Protein AF-A0A1F8QZR0-F1 (afdb_monomer_lite)

Secondary structure (DSSP, 8-state):
-BSS--TT----STTGGG--BGGG----SS-GGGPEEEE-HHHHHHHHHHHSS--SEEEE--HHHHHTT--S-EEEE-TT--SSEEEETTEEEE-TT--HHHHHHHHHHHHT---PPPPPHHHHHHHHHHHHTT--

Radius of gyration: 22.94 Å; chains: 1; bounding box: 65×35×56 Å

pLDDT: mean 84.37, std 14.23, range [40.78, 97.56]

Foldseek 3Di:
DEAADDPPPPVDDPPSPQDDYLVVLDDNVDDQLADEYEEAPVSQVSVCVSRVDGHNHYHHPAVCVVCPPDQAQEEDEGCPADDAWDDDHNYIYHHPPDDPVSVVVSVCVSVVPDDDPDDDPVVVVVVVVVVVVVVD

Sequence (136 aa):
MFPCYATSLVSGGEGNEGALYLDQAPDLGVAASEITLIGCEVSNRIFTSVYGVKPAEFIDMCPKNMIRGTSQPCLSRCCMIDEGHRIEGSAAYVSWGASVGEVEEAIIDLFRLDVEEAPSLDEFDALGNRVANLTS

Structure (mmCIF, N/CA/C/O backbone):
data_AF-A0A1F8QZR0-F1
#
_entry.id   AF-A0A1F8QZR0-F1
#
loop_
_atom_site.group_PDB
_atom_site.id
_atom_site.type_symbol
_atom_site.label_atom_id
_atom_site.label_alt_id
_atom_site.label_comp_id
_atom_site.label_asym_id
_atom_site.label_entity_id
_atom_site.label_seq_id
_atom_site.pdbx_PDB_ins_code
_atom_site.Cartn_x
_atom_site.Cartn_y
_atom_site.Cartn_z
_atom_site.occupancy
_atom_site.B_iso_or_equiv
_atom_site.auth_seq_id
_atom_site.auth_comp_id
_atom_site.auth_asym_id
_atom_site.auth_atom_id
_atom_site.pdbx_PDB_model_num
ATOM 1 N N . MET A 1 1 ? 5.149 7.523 -14.934 1.00 90.25 1 MET A N 1
ATOM 2 C CA . MET A 1 1 ? 4.264 6.345 -14.946 1.00 90.25 1 MET A CA 1
ATOM 3 C C . MET A 1 1 ? 3.604 6.194 -13.585 1.00 90.25 1 MET A C 1
ATOM 5 O O . MET A 1 1 ? 4.302 6.276 -12.582 1.00 90.25 1 MET A O 1
ATOM 9 N N . PHE A 1 2 ? 2.287 6.004 -13.554 1.00 90.94 2 PHE A N 1
ATOM 10 C CA . PHE A 1 2 ? 1.482 5.802 -12.341 1.00 90.94 2 PHE A CA 1
ATOM 11 C C . PHE A 1 2 ? 1.074 4.326 -12.173 1.00 90.94 2 PHE A C 1
ATOM 13 O O . PHE A 1 2 ? 1.164 3.572 -13.144 1.00 90.94 2 PHE A O 1
ATOM 20 N N . PRO A 1 3 ? 0.608 3.885 -10.985 1.00 88.19 3 PRO A N 1
ATOM 21 C CA . PRO A 1 3 ? 0.263 2.483 -10.739 1.00 88.19 3 PRO A CA 1
ATOM 22 C C . PRO A 1 3 ? -0.964 2.015 -11.522 1.00 88.19 3 PRO A C 1
ATOM 24 O O . PRO A 1 3 ? -0.991 0.880 -11.984 1.00 88.19 3 PRO A O 1
ATOM 27 N N . CYS A 1 4 ? -1.968 2.878 -11.658 1.00 85.56 4 CYS A N 1
ATOM 28 C CA . CYS A 1 4 ? -3.181 2.588 -12.405 1.00 85.56 4 CYS A CA 1
ATOM 29 C C . CYS A 1 4 ? -3.779 3.848 -13.029 1.00 85.56 4 CYS A C 1
ATOM 31 O O . CYS A 1 4 ? -3.523 4.964 -12.559 1.00 85.56 4 CYS A O 1
ATOM 33 N N . TYR A 1 5 ? -4.588 3.665 -14.070 1.00 81.75 5 TYR A N 1
ATOM 34 C CA . TYR A 1 5 ? -5.412 4.727 -14.622 1.00 81.75 5 TYR A CA 1
ATOM 35 C C . TYR A 1 5 ? -6.557 5.044 -13.657 1.00 81.75 5 TYR A C 1
ATOM 37 O O . TYR A 1 5 ? -7.406 4.202 -13.369 1.00 81.75 5 TYR A O 1
ATOM 45 N N . ALA A 1 6 ? -6.610 6.280 -13.167 1.00 68.69 6 ALA A N 1
ATOM 46 C CA . ALA A 1 6 ? -7.730 6.767 -12.376 1.00 68.69 6 ALA A CA 1
ATOM 47 C C . ALA A 1 6 ? -8.406 7.910 -13.130 1.00 68.69 6 ALA A C 1
ATOM 49 O O . ALA A 1 6 ? -7.819 8.975 -13.300 1.00 68.69 6 ALA A O 1
ATOM 50 N N . THR A 1 7 ? -9.659 7.703 -13.534 1.00 54.78 7 THR A N 1
ATOM 51 C CA . THR A 1 7 ? -10.449 8.629 -14.366 1.00 54.78 7 THR A CA 1
ATOM 52 C C . THR A 1 7 ? -10.573 10.044 -13.783 1.00 54.78 7 THR A C 1
ATOM 54 O O . THR A 1 7 ? -10.808 10.997 -14.518 1.00 54.78 7 THR A O 1
ATOM 57 N N . SER A 1 8 ? -10.388 10.195 -12.467 1.00 53.50 8 SER A N 1
ATOM 58 C CA . SER A 1 8 ? -10.450 11.481 -11.756 1.00 53.50 8 SER A CA 1
ATOM 59 C C . SER A 1 8 ? -9.086 12.151 -11.556 1.00 53.50 8 SER A C 1
ATOM 61 O O . SER A 1 8 ? -9.031 13.312 -11.159 1.00 53.50 8 SER A O 1
ATOM 63 N N . LEU A 1 9 ? -7.983 11.443 -11.814 1.00 53.59 9 LEU A N 1
ATOM 64 C CA . LEU A 1 9 ? -6.644 12.018 -11.838 1.00 53.59 9 LEU A CA 1
ATOM 65 C C . LEU A 1 9 ? -6.345 12.446 -13.270 1.00 53.59 9 LEU A C 1
ATOM 67 O O . LEU A 1 9 ? -5.616 11.785 -14.007 1.00 53.59 9 LEU A O 1
ATOM 71 N N . VAL A 1 10 ? -6.886 13.599 -13.659 1.00 52.91 10 VAL A N 1
ATOM 72 C CA . VAL A 1 10 ? -6.214 14.370 -14.700 1.00 52.91 10 VAL A CA 1
ATOM 73 C C . VAL A 1 10 ? -4.876 14.749 -14.077 1.00 52.91 10 VAL A C 1
ATOM 75 O O . VAL A 1 10 ? -4.853 15.459 -13.072 1.00 52.91 10 VAL A O 1
ATOM 78 N N . SER A 1 11 ? -3.760 14.247 -14.603 1.00 51.66 11 SER A N 1
ATOM 79 C CA . SER A 1 11 ? -2.434 14.801 -14.311 1.00 51.66 11 SER A CA 1
ATOM 80 C C . SER A 1 11 ? -2.412 16.220 -14.903 1.00 51.66 11 SER A C 1
ATOM 82 O O . SER A 1 11 ? -1.958 16.456 -16.015 1.00 51.66 11 SER A O 1
ATOM 84 N N . GLY A 1 12 ? -3.112 17.130 -14.223 1.00 42.47 12 GLY A N 1
ATOM 85 C CA . GLY A 1 12 ? -3.689 18.345 -14.777 1.00 42.47 12 GLY A CA 1
ATOM 86 C C . GLY A 1 12 ? -2.707 19.499 -14.754 1.00 42.47 12 GLY A C 1
ATOM 87 O O . GLY A 1 12 ? -2.702 20.298 -13.825 1.00 42.47 12 GLY A O 1
ATOM 88 N N . GLY A 1 13 ? -1.918 19.580 -15.814 1.00 44.41 13 GLY A N 1
ATOM 89 C CA . GLY A 1 13 ? -1.247 20.779 -16.299 1.00 44.41 13 GLY A CA 1
ATOM 90 C C . GLY A 1 13 ? -1.085 20.656 -17.815 1.00 44.41 13 GLY A C 1
ATOM 91 O O . GLY A 1 13 ? -1.145 19.548 -18.352 1.00 44.41 13 GLY A O 1
ATOM 92 N N . GLU A 1 14 ? -0.919 21.774 -18.522 1.00 40.78 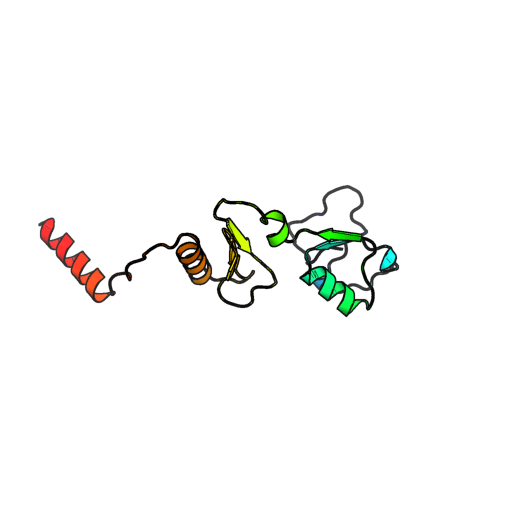14 GLU A N 1
ATOM 93 C CA . GLU A 1 14 ? -0.520 21.749 -19.936 1.00 40.78 14 GLU A CA 1
ATOM 94 C C . GLU A 1 14 ? 0.746 20.875 -20.092 1.00 40.78 14 GLU A C 1
ATOM 96 O O . GLU A 1 14 ? 1.737 21.113 -19.403 1.00 40.78 14 GLU A O 1
ATOM 101 N N . GLY A 1 15 ? 0.703 19.832 -20.939 1.00 48.28 15 GLY A N 1
ATOM 102 C CA . GLY A 1 15 ? 1.829 18.898 -21.156 1.00 48.28 15 GLY A CA 1
ATOM 103 C C . GLY A 1 15 ? 1.575 17.405 -20.872 1.00 48.28 15 GLY A C 1
ATOM 104 O O . GLY A 1 15 ? 2.526 16.638 -20.750 1.00 48.28 15 GLY A O 1
ATOM 105 N N . ASN A 1 16 ? 0.320 16.956 -20.779 1.00 58.97 16 ASN A N 1
ATOM 106 C CA . ASN A 1 16 ? -0.050 15.586 -20.378 1.00 58.97 16 ASN A CA 1
ATOM 107 C C . ASN A 1 16 ? 0.091 14.498 -21.478 1.00 58.97 16 ASN A C 1
ATOM 109 O O . ASN A 1 16 ? -0.537 13.446 -21.405 1.00 58.97 16 ASN A O 1
ATOM 113 N N . GLU A 1 17 ? 0.913 14.724 -22.505 1.00 62.69 17 GLU A N 1
ATOM 114 C CA . GLU A 1 17 ? 1.126 13.770 -23.612 1.00 62.69 17 GLU A CA 1
ATOM 115 C C . GLU A 1 17 ? 2.050 12.589 -23.229 1.00 62.69 17 GLU A C 1
ATOM 117 O O . GLU A 1 17 ? 2.275 11.692 -24.034 1.00 62.69 17 GLU A O 1
ATOM 122 N N . GLY A 1 18 ? 2.572 12.564 -21.992 1.00 69.31 18 GLY A N 1
ATOM 123 C CA . GLY A 1 18 ? 3.565 11.585 -21.520 1.00 69.31 18 GLY A CA 1
ATOM 124 C C . GLY A 1 18 ? 3.164 10.747 -20.298 1.00 69.31 18 GLY A C 1
ATOM 125 O O . GLY A 1 18 ? 4.008 10.047 -19.732 1.00 69.31 18 GLY A O 1
ATOM 126 N N . ALA A 1 19 ? 1.911 10.816 -19.835 1.00 82.56 19 ALA A N 1
ATOM 127 C CA . ALA A 1 19 ? 1.466 10.005 -18.702 1.00 82.56 19 ALA A CA 1
ATOM 128 C C . ALA A 1 19 ? 1.195 8.550 -19.126 1.00 82.56 19 ALA A C 1
ATOM 130 O O . ALA A 1 19 ? 0.310 8.270 -19.927 1.00 82.56 19 ALA A O 1
ATOM 131 N N . LEU A 1 20 ? 1.949 7.618 -18.538 1.00 88.50 20 LEU A N 1
ATOM 132 C CA . LEU A 1 20 ? 1.773 6.171 -18.700 1.00 88.50 20 LEU A CA 1
ATOM 133 C C . LEU A 1 20 ? 1.223 5.538 -17.415 1.00 88.50 20 LEU A C 1
ATOM 135 O O . LEU A 1 20 ? 1.524 6.014 -16.314 1.00 88.50 20 LEU A O 1
ATOM 139 N N . TYR A 1 21 ? 0.504 4.423 -17.545 1.00 90.38 21 TYR A N 1
ATOM 140 C CA . TYR A 1 21 ? -0.139 3.722 -16.429 1.00 90.38 21 TYR A CA 1
ATOM 1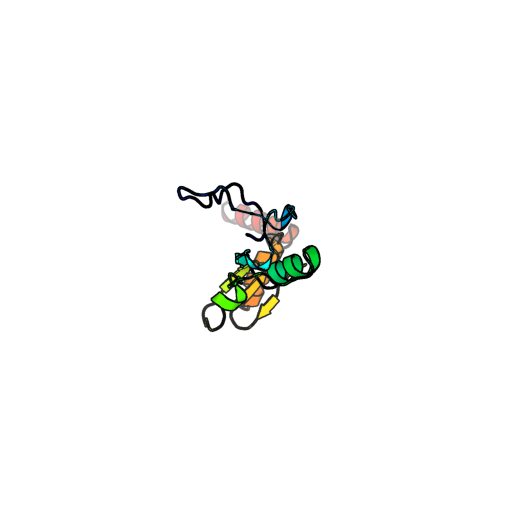41 C C . TYR A 1 21 ? 0.247 2.237 -16.416 1.00 90.38 21 TYR A C 1
ATOM 143 O O . TYR A 1 21 ? 0.188 1.570 -17.443 1.00 90.38 21 TYR A O 1
ATOM 151 N N . LEU A 1 22 ? 0.691 1.719 -15.266 1.00 90.75 22 LEU A N 1
ATOM 152 C CA . LEU A 1 22 ? 1.210 0.349 -15.136 1.00 90.75 22 LEU A CA 1
ATOM 153 C C . LEU A 1 22 ? 0.156 -0.737 -15.370 1.00 90.75 22 LEU A C 1
ATOM 155 O O . LEU A 1 22 ? 0.488 -1.788 -15.910 1.00 90.75 22 LEU A O 1
ATOM 159 N N . ASP A 1 23 ? -1.090 -0.494 -14.975 1.00 87.81 23 ASP A N 1
ATOM 160 C CA . ASP A 1 23 ? -2.226 -1.405 -15.170 1.00 87.81 23 ASP A CA 1
ATOM 161 C C . ASP A 1 23 ? -2.579 -1.639 -16.645 1.00 87.81 23 ASP A C 1
ATOM 163 O O . ASP A 1 23 ? -3.186 -2.652 -16.980 1.00 87.81 23 ASP A O 1
ATOM 167 N N . GLN A 1 24 ? -2.166 -0.729 -17.526 1.00 88.44 24 GLN A N 1
ATOM 168 C CA . GLN A 1 24 ? -2.316 -0.861 -18.974 1.00 88.44 24 GLN A CA 1
ATOM 169 C C . GLN A 1 24 ? -1.121 -1.562 -19.634 1.00 88.44 24 GLN A C 1
ATOM 171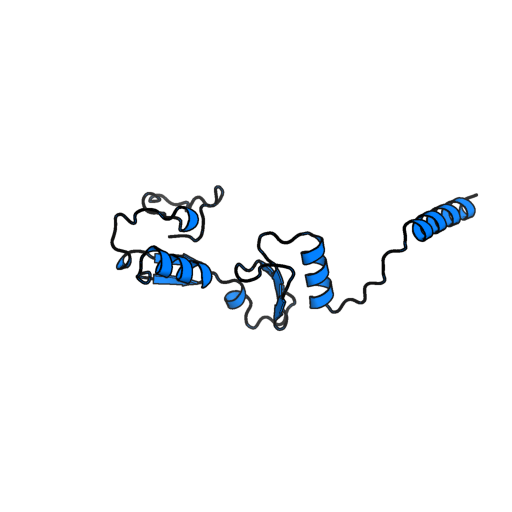 O O . GLN A 1 24 ? -1.212 -1.903 -20.809 1.00 88.44 24 GLN A O 1
ATOM 176 N N . ALA A 1 25 ? -0.017 -1.756 -18.899 1.00 83.69 25 ALA A N 1
ATOM 177 C CA . ALA A 1 25 ? 1.254 -2.294 -19.395 1.00 83.69 25 ALA A CA 1
ATOM 178 C C . ALA A 1 25 ? 1.647 -1.757 -20.794 1.00 83.69 25 ALA A C 1
ATOM 180 O O . ALA A 1 25 ? 1.840 -2.548 -21.719 1.00 83.69 25 ALA A O 1
ATOM 181 N N . PRO A 1 26 ? 1.713 -0.425 -20.986 1.00 82.19 26 PRO A N 1
ATOM 182 C CA . PRO A 1 26 ? 1.918 0.159 -22.302 1.00 82.19 26 PRO A CA 1
ATOM 183 C C . PRO A 1 26 ? 3.316 -0.145 -22.843 1.00 82.19 26 PRO A C 1
ATOM 185 O O . PRO A 1 26 ? 4.297 -0.178 -22.095 1.00 82.19 26 PRO A O 1
ATOM 188 N N . ASP A 1 27 ? 3.427 -0.249 -24.166 1.00 86.75 27 ASP A N 1
ATOM 189 C CA . ASP A 1 27 ? 4.724 -0.158 -24.828 1.00 86.75 27 ASP A CA 1
ATOM 190 C C . ASP A 1 27 ? 5.344 1.205 -24.502 1.00 86.75 27 ASP A C 1
ATOM 192 O O . ASP A 1 27 ? 4.740 2.251 -24.744 1.00 86.75 27 ASP A O 1
ATOM 196 N N . LEU A 1 28 ? 6.546 1.204 -23.917 1.00 84.31 28 LEU A N 1
ATOM 197 C CA . LEU A 1 28 ? 7.084 2.411 -23.287 1.00 84.31 28 LEU A CA 1
ATOM 198 C C . LEU A 1 28 ? 7.361 3.547 -24.274 1.00 84.31 28 LEU A C 1
ATOM 200 O O . LEU A 1 28 ? 7.379 4.696 -23.851 1.00 84.31 28 LEU A O 1
ATOM 204 N N . GLY A 1 29 ? 7.606 3.261 -25.558 1.00 81.81 29 GLY A N 1
ATOM 205 C CA . GLY A 1 29 ? 7.948 4.262 -26.585 1.00 81.81 29 GLY A CA 1
ATOM 206 C C . GLY A 1 29 ? 9.258 5.038 -26.342 1.00 81.81 29 GLY A C 1
ATOM 207 O O . GLY A 1 29 ? 9.811 5.611 -27.275 1.00 81.81 29 GLY A O 1
ATOM 208 N N . VAL A 1 30 ? 9.775 5.008 -25.113 1.00 83.56 30 VAL A N 1
ATOM 209 C CA . VAL A 1 30 ? 11.017 5.592 -24.601 1.00 83.56 30 VAL A CA 1
ATOM 210 C C . VAL A 1 30 ? 11.774 4.536 -23.795 1.00 83.56 30 VAL A C 1
ATOM 212 O O . VAL A 1 30 ? 11.210 3.499 -23.423 1.00 83.56 30 VAL A O 1
ATOM 215 N N . ALA A 1 31 ? 13.054 4.767 -23.503 1.00 85.12 31 ALA A N 1
ATOM 216 C CA . ALA A 1 31 ? 13.788 3.844 -22.649 1.00 85.12 31 ALA A CA 1
ATOM 217 C C . ALA A 1 31 ? 13.219 3.878 -21.219 1.00 85.12 31 ALA A C 1
ATOM 219 O O . ALA A 1 31 ? 12.889 4.934 -20.685 1.00 85.12 31 ALA A O 1
ATOM 220 N N . ALA A 1 32 ? 13.158 2.731 -20.541 1.00 82.19 32 ALA A N 1
ATOM 221 C CA . ALA A 1 32 ? 12.715 2.677 -19.142 1.00 82.19 32 ALA A CA 1
ATOM 222 C C . ALA A 1 32 ? 13.575 3.542 -18.194 1.00 82.19 32 ALA A C 1
ATOM 224 O O . ALA A 1 32 ? 13.094 3.997 -17.158 1.00 82.19 32 ALA A O 1
ATOM 225 N N . SER A 1 33 ? 14.826 3.817 -18.583 1.00 80.56 33 SER A N 1
ATOM 226 C CA . SER A 1 33 ? 15.742 4.762 -17.932 1.00 80.56 33 SER A CA 1
ATOM 227 C C . SER A 1 33 ? 15.337 6.233 -18.068 1.00 80.56 33 SER A C 1
ATOM 229 O O . SER A 1 33 ? 16.035 7.097 -17.552 1.00 80.56 33 SER A O 1
ATOM 231 N N . GLU A 1 34 ? 14.232 6.527 -18.747 1.00 88.88 34 GLU A N 1
ATOM 232 C CA . GLU A 1 34 ? 13.619 7.857 -18.839 1.00 88.88 34 GLU A CA 1
ATOM 233 C C . GLU A 1 34 ? 12.286 7.918 -18.073 1.00 88.88 34 GLU A C 1
ATOM 235 O O . GLU A 1 34 ? 11.663 8.973 -17.967 1.00 88.88 34 GLU A O 1
ATOM 240 N N . ILE A 1 35 ? 11.829 6.790 -17.515 1.00 91.94 35 ILE A N 1
ATOM 241 C CA . ILE A 1 35 ? 10.551 6.713 -16.816 1.00 91.94 35 ILE A CA 1
ATOM 242 C C . ILE A 1 35 ? 10.729 7.031 -15.334 1.00 91.94 35 ILE A C 1
ATOM 244 O O . ILE A 1 35 ? 11.350 6.274 -14.586 1.00 91.94 35 ILE A O 1
ATOM 248 N N . THR A 1 36 ? 10.067 8.093 -14.884 1.00 93.94 36 THR A N 1
ATOM 249 C CA . THR A 1 36 ? 9.771 8.310 -13.464 1.00 93.94 36 THR A CA 1
ATOM 250 C C . THR A 1 36 ? 8.557 7.483 -13.068 1.00 93.94 36 THR A C 1
ATOM 252 O O . THR A 1 36 ? 7.458 7.700 -13.584 1.00 93.94 36 THR A O 1
ATOM 255 N N . LEU A 1 37 ? 8.726 6.544 -12.143 1.00 94.25 37 LEU A N 1
ATOM 256 C CA . LEU A 1 37 ? 7.637 5.777 -11.553 1.00 94.25 37 LEU A CA 1
ATOM 257 C C . LEU A 1 37 ? 7.141 6.468 -10.280 1.00 94.25 37 LEU A C 1
ATOM 259 O O . LEU A 1 37 ? 7.899 6.662 -9.336 1.00 94.25 37 LEU A O 1
ATOM 263 N N . ILE A 1 38 ? 5.853 6.792 -10.237 1.00 93.56 38 ILE A N 1
ATOM 264 C CA . ILE A 1 38 ? 5.159 7.266 -9.038 1.00 93.56 38 ILE A CA 1
ATOM 265 C C . ILE A 1 38 ? 4.328 6.089 -8.537 1.00 93.56 38 ILE A C 1
ATOM 267 O O . ILE A 1 38 ? 3.470 5.595 -9.267 1.00 93.56 38 ILE A O 1
ATOM 271 N N . GLY A 1 39 ? 4.599 5.583 -7.337 1.00 92.69 39 GLY A N 1
ATOM 272 C CA . GLY A 1 39 ? 3.925 4.379 -6.850 1.00 92.69 39 GLY A CA 1
ATOM 273 C C . GLY A 1 39 ? 4.428 3.894 -5.500 1.00 92.69 39 GLY A C 1
ATOM 274 O O . GLY A 1 39 ? 5.126 4.605 -4.790 1.00 92.69 39 GLY A O 1
ATOM 275 N N . CYS A 1 40 ? 4.064 2.670 -5.129 1.00 93.75 40 CYS A N 1
ATOM 276 C CA . CYS A 1 40 ? 4.616 2.009 -3.945 1.00 93.75 40 CYS A CA 1
ATOM 277 C C . CYS A 1 40 ? 5.540 0.854 -4.356 1.00 93.75 40 CYS A C 1
ATOM 279 O O . CYS A 1 40 ? 5.757 0.595 -5.543 1.00 93.75 40 CYS A O 1
ATOM 281 N N . GLU A 1 41 ? 6.064 0.122 -3.374 1.00 92.56 41 GLU A N 1
ATOM 282 C CA . GLU A 1 41 ? 6.925 -1.043 -3.607 1.00 92.56 41 GLU A CA 1
ATOM 283 C C . GLU A 1 41 ? 6.296 -2.067 -4.568 1.00 92.56 41 GLU A C 1
ATOM 285 O O . GLU A 1 41 ? 6.984 -2.615 -5.429 1.00 92.56 41 GLU A O 1
ATOM 290 N N . VAL A 1 42 ? 4.975 -2.267 -4.490 1.00 93.25 42 VAL A N 1
ATOM 291 C CA . VAL A 1 42 ? 4.247 -3.155 -5.408 1.00 93.25 42 VAL A CA 1
ATOM 292 C C . VAL A 1 42 ? 4.326 -2.650 -6.843 1.00 93.25 42 VAL A C 1
ATOM 294 O O . VAL A 1 42 ? 4.635 -3.429 -7.740 1.00 93.25 42 VAL A O 1
ATOM 297 N N . SER A 1 43 ? 4.113 -1.353 -7.067 1.00 94.50 43 SER A N 1
ATOM 298 C CA . SER A 1 43 ? 4.230 -0.737 -8.392 1.00 94.50 43 SER A CA 1
ATOM 299 C C . SER A 1 43 ? 5.642 -0.892 -8.952 1.00 94.50 43 SER A C 1
ATOM 301 O O . SER A 1 43 ? 5.800 -1.255 -10.112 1.00 94.50 43 SER A O 1
ATOM 303 N N . ASN A 1 44 ? 6.671 -0.690 -8.124 1.00 94.81 44 ASN A N 1
ATOM 304 C CA . ASN A 1 44 ? 8.064 -0.869 -8.539 1.00 94.81 44 ASN A CA 1
ATOM 305 C C . ASN A 1 44 ? 8.387 -2.331 -8.888 1.00 94.81 44 ASN A C 1
ATOM 307 O O . ASN A 1 44 ? 9.074 -2.604 -9.876 1.00 94.81 44 ASN A O 1
ATOM 311 N N . ARG A 1 45 ? 7.844 -3.286 -8.121 1.00 94.75 45 ARG A N 1
ATOM 312 C CA . ARG A 1 45 ? 7.966 -4.720 -8.412 1.00 94.75 45 ARG A CA 1
ATOM 313 C C . ARG A 1 45 ? 7.283 -5.084 -9.729 1.00 94.75 45 ARG A C 1
ATOM 315 O O . ARG A 1 45 ? 7.884 -5.793 -10.531 1.00 94.75 45 ARG A O 1
ATOM 322 N N . ILE A 1 46 ? 6.066 -4.588 -9.962 1.00 94.06 46 ILE A N 1
ATOM 323 C CA . ILE A 1 46 ? 5.333 -4.803 -11.217 1.00 94.06 46 ILE A CA 1
ATOM 324 C C . ILE A 1 46 ? 6.117 -4.201 -12.385 1.00 94.06 46 ILE A C 1
ATOM 326 O O . ILE A 1 46 ? 6.402 -4.921 -13.333 1.00 94.06 46 ILE A O 1
ATOM 330 N N . PHE A 1 47 ? 6.545 -2.937 -12.290 1.00 95.19 47 PHE A N 1
ATOM 331 C CA . PHE A 1 47 ? 7.351 -2.277 -13.323 1.00 95.19 47 PHE A CA 1
ATOM 332 C C . PHE A 1 47 ? 8.582 -3.110 -13.691 1.00 95.19 47 PHE A C 1
ATOM 334 O O . PHE A 1 47 ? 8.794 -3.436 -14.857 1.00 95.19 47 PHE A O 1
ATOM 341 N N . THR A 1 48 ? 9.361 -3.509 -12.683 1.00 94.38 48 THR A N 1
ATOM 342 C CA . THR A 1 48 ? 10.588 -4.286 -12.896 1.00 94.38 48 THR A CA 1
ATOM 343 C C . THR A 1 48 ? 10.291 -5.654 -13.505 1.00 94.38 48 THR A C 1
ATOM 345 O O . THR A 1 48 ? 11.046 -6.126 -14.349 1.00 94.38 48 THR A O 1
ATOM 348 N N . SER A 1 49 ? 9.186 -6.290 -13.107 1.00 94.25 49 SER A N 1
ATOM 349 C CA . SER A 1 49 ? 8.766 -7.579 -13.660 1.00 94.25 49 SER A CA 1
ATOM 350 C C . SER A 1 49 ? 8.281 -7.480 -15.105 1.00 94.25 49 SER A C 1
ATOM 352 O O . SER A 1 49 ? 8.507 -8.410 -15.871 1.00 94.25 49 SER A O 1
ATOM 354 N N . VAL A 1 50 ? 7.591 -6.396 -15.467 1.00 93.38 50 VAL A N 1
ATOM 355 C CA . VAL A 1 50 ? 7.025 -6.198 -16.809 1.00 93.38 50 VAL A CA 1
ATOM 356 C C . VAL A 1 50 ? 8.109 -5.776 -17.800 1.00 93.38 50 VAL A C 1
ATOM 358 O O . VAL A 1 50 ? 8.185 -6.333 -18.889 1.00 93.38 50 VAL A O 1
ATOM 361 N N . TYR A 1 51 ? 8.978 -4.835 -17.422 1.00 92.81 51 TYR A N 1
ATOM 362 C CA . TYR A 1 51 ? 9.963 -4.249 -18.340 1.00 92.81 51 TYR A CA 1
ATOM 363 C C . TYR A 1 51 ? 11.381 -4.817 -18.179 1.00 92.81 51 TYR A C 1
ATOM 365 O O . TYR A 1 51 ? 12.276 -4.465 -18.943 1.00 92.81 51 TYR A O 1
ATOM 373 N N . GLY A 1 52 ? 11.616 -5.686 -17.190 1.00 92.75 52 GLY A N 1
ATOM 374 C CA . GLY A 1 52 ? 12.913 -6.333 -16.946 1.00 92.75 52 GLY A CA 1
ATOM 375 C C . GLY A 1 52 ? 14.007 -5.398 -16.416 1.00 92.75 52 GLY A C 1
ATOM 376 O O . GLY A 1 52 ? 15.163 -5.800 -16.289 1.00 92.75 52 GLY A O 1
ATOM 377 N N . VAL A 1 53 ? 13.660 -4.149 -16.107 1.00 92.62 53 VAL A N 1
ATOM 378 C CA . VAL A 1 53 ? 14.579 -3.084 -15.694 1.00 92.62 53 VAL A CA 1
ATOM 379 C C . VAL A 1 53 ? 13.922 -2.200 -14.641 1.00 92.62 53 VAL A C 1
ATOM 381 O O . VAL A 1 53 ? 12.701 -2.176 -14.501 1.00 92.62 53 VAL A O 1
ATOM 384 N N . LYS A 1 54 ? 14.735 -1.464 -13.884 1.00 92.81 54 LYS A N 1
ATOM 385 C CA . LYS A 1 54 ? 14.239 -0.500 -12.895 1.00 92.81 54 LYS A CA 1
ATOM 386 C C . LYS A 1 54 ? 13.858 0.825 -13.568 1.00 92.81 54 LYS A C 1
ATOM 388 O O . LYS A 1 54 ? 14.450 1.148 -14.600 1.00 92.81 54 LYS A O 1
ATOM 393 N N . PRO A 1 55 ? 12.905 1.585 -12.998 1.00 94.06 55 PRO A N 1
ATOM 394 C CA . PRO A 1 55 ? 12.622 2.934 -13.475 1.00 94.06 55 PRO A CA 1
ATOM 395 C C . PRO A 1 55 ? 13.832 3.847 -13.236 1.00 94.06 55 PRO A C 1
ATOM 397 O O . PRO A 1 55 ? 14.679 3.554 -12.388 1.00 94.06 55 PRO A O 1
ATOM 400 N N . ALA A 1 56 ? 13.888 4.958 -13.967 1.00 94.31 56 ALA A N 1
ATOM 401 C CA . ALA A 1 56 ? 14.911 5.988 -13.792 1.00 94.31 56 ALA A CA 1
ATOM 402 C C . ALA A 1 56 ? 14.859 6.592 -12.386 1.00 94.31 56 ALA A C 1
ATOM 404 O O . ALA A 1 56 ? 15.869 6.720 -11.702 1.00 94.31 56 ALA A O 1
ATOM 405 N N . GLU A 1 57 ? 13.640 6.917 -11.966 1.00 95.38 57 GLU A N 1
ATOM 406 C CA . GLU A 1 57 ? 13.317 7.573 -10.709 1.00 95.38 57 GLU A CA 1
ATOM 407 C C . GLU A 1 57 ? 12.113 6.867 -10.084 1.00 95.38 57 GLU A C 1
ATOM 409 O O . GLU A 1 57 ? 11.192 6.446 -10.790 1.00 95.38 57 GLU A O 1
ATOM 414 N N . PHE A 1 58 ? 12.104 6.747 -8.756 1.00 94.88 58 PHE A N 1
ATOM 415 C CA . PHE A 1 58 ? 10.983 6.181 -8.009 1.00 94.88 58 PHE A CA 1
ATOM 416 C C . PHE A 1 58 ? 10.525 7.154 -6.926 1.00 94.88 58 PHE A C 1
ATOM 418 O O . PHE A 1 58 ? 11.214 7.371 -5.930 1.00 94.88 58 PHE A O 1
ATOM 425 N N . ILE A 1 59 ? 9.340 7.726 -7.126 1.00 94.75 59 ILE A N 1
ATOM 426 C CA . ILE A 1 59 ? 8.670 8.582 -6.152 1.00 94.75 59 ILE A CA 1
ATOM 427 C C . ILE A 1 59 ? 7.735 7.698 -5.333 1.00 94.75 59 ILE A C 1
ATOM 429 O O . ILE A 1 59 ? 6.695 7.243 -5.821 1.00 94.75 59 ILE A O 1
ATOM 433 N N . ASP A 1 60 ? 8.131 7.455 -4.086 1.00 93.06 60 ASP A N 1
ATOM 434 C CA . ASP A 1 60 ? 7.381 6.609 -3.168 1.00 93.06 60 ASP A CA 1
ATOM 435 C C . ASP A 1 60 ? 6.138 7.326 -2.623 1.00 93.06 60 ASP A C 1
ATOM 437 O O . ASP A 1 60 ? 6.223 8.370 -1.979 1.00 93.06 60 ASP A O 1
ATOM 441 N N . MET A 1 61 ? 4.976 6.721 -2.854 1.00 91.69 61 MET A N 1
ATOM 442 C CA . MET A 1 61 ? 3.678 7.117 -2.292 1.00 91.69 61 MET A CA 1
ATOM 443 C C . MET A 1 61 ? 3.107 6.036 -1.364 1.00 91.69 61 MET A C 1
ATOM 445 O O . MET A 1 61 ? 1.897 5.976 -1.139 1.00 91.69 61 MET A O 1
ATOM 449 N N . CYS A 1 62 ? 3.946 5.129 -0.849 1.00 92.00 62 CYS A N 1
ATOM 450 C CA . CYS A 1 62 ? 3.503 4.067 0.044 1.00 92.00 62 CYS A CA 1
ATOM 451 C C . CYS A 1 62 ? 2.908 4.646 1.344 1.00 92.00 62 CYS A C 1
ATOM 453 O O . CYS A 1 62 ? 3.630 5.287 2.117 1.00 92.00 62 CYS A O 1
ATOM 455 N N . PRO A 1 63 ? 1.629 4.366 1.668 1.00 89.06 63 PRO A N 1
ATOM 456 C CA . PRO A 1 63 ? 1.012 4.871 2.893 1.00 89.06 63 PRO A CA 1
ATOM 457 C C . PRO A 1 63 ? 1.729 4.379 4.147 1.00 89.06 63 PRO A C 1
ATOM 459 O O . PRO A 1 63 ? 1.858 5.135 5.105 1.00 89.06 63 PRO A O 1
ATOM 462 N N . LYS A 1 64 ? 2.302 3.167 4.119 1.00 90.00 64 LYS A N 1
ATOM 463 C CA . LYS A 1 64 ? 3.106 2.657 5.237 1.00 90.00 64 LYS A CA 1
ATOM 464 C C . LYS A 1 64 ? 4.273 3.586 5.557 1.00 90.00 64 LYS A C 1
ATOM 466 O O . LYS A 1 64 ? 4.555 3.818 6.723 1.00 90.00 64 LYS A O 1
ATOM 471 N N . ASN A 1 65 ? 4.946 4.128 4.544 1.00 90.69 65 ASN A N 1
ATOM 472 C CA . ASN A 1 65 ? 6.104 4.996 4.751 1.00 90.69 65 ASN A CA 1
ATOM 473 C C . ASN A 1 65 ? 5.699 6.410 5.180 1.00 90.69 65 ASN A C 1
ATOM 475 O O . ASN A 1 65 ? 6.404 7.006 5.986 1.00 90.69 65 ASN A O 1
ATOM 479 N N . MET A 1 66 ? 4.541 6.900 4.728 1.00 87.75 66 MET A N 1
ATOM 480 C CA . MET A 1 66 ? 3.986 8.184 5.177 1.00 87.75 66 MET A CA 1
ATOM 481 C C . MET A 1 66 ? 3.508 8.149 6.635 1.00 87.75 66 MET A C 1
ATOM 483 O O . MET A 1 66 ? 3.604 9.146 7.342 1.00 87.75 66 MET A O 1
ATOM 487 N N . ILE A 1 67 ? 2.986 7.005 7.081 1.00 89.62 67 ILE A N 1
ATOM 488 C CA . ILE A 1 67 ? 2.400 6.827 8.419 1.00 89.62 67 ILE A CA 1
ATOM 489 C C . ILE A 1 67 ? 3.462 6.382 9.440 1.00 89.62 67 ILE A C 1
ATOM 491 O O . ILE A 1 67 ? 3.275 6.552 10.645 1.00 89.62 67 ILE A O 1
ATOM 495 N N . ARG A 1 68 ? 4.607 5.844 8.997 1.00 84.25 68 ARG A N 1
ATOM 496 C CA . ARG A 1 68 ? 5.711 5.429 9.880 1.00 84.25 68 ARG A CA 1
ATOM 497 C C . ARG A 1 68 ? 6.073 6.538 10.874 1.00 84.25 68 ARG A C 1
ATOM 499 O O . ARG A 1 68 ? 6.474 7.630 10.491 1.00 84.25 68 ARG A O 1
ATOM 506 N N . GLY A 1 69 ? 5.985 6.215 12.163 1.00 80.44 69 GLY A N 1
ATOM 507 C CA . GLY A 1 69 ? 6.346 7.123 13.253 1.00 80.44 69 GLY A CA 1
ATOM 508 C C . GLY A 1 69 ? 5.197 7.979 13.788 1.00 80.44 69 GLY A C 1
ATOM 509 O O . GLY A 1 69 ? 5.403 8.676 14.780 1.00 80.44 69 GLY A O 1
ATOM 510 N N . THR A 1 70 ? 3.990 7.904 13.213 1.00 83.50 70 THR A N 1
ATOM 511 C CA . THR A 1 70 ? 2.815 8.467 13.887 1.00 83.50 70 THR A CA 1
ATOM 512 C C . THR A 1 70 ? 2.494 7.667 15.147 1.00 83.50 70 THR A C 1
ATOM 514 O O . THR A 1 70 ? 2.520 6.438 15.147 1.00 83.50 70 THR 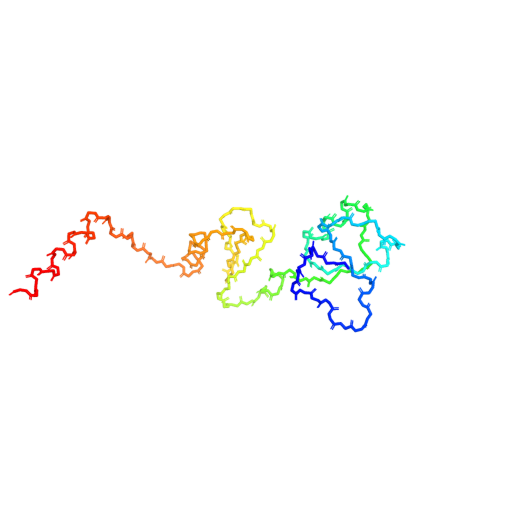A O 1
ATOM 517 N N . SER A 1 71 ? 2.165 8.351 16.237 1.00 87.44 71 SER A N 1
ATOM 518 C CA . SER A 1 71 ? 1.61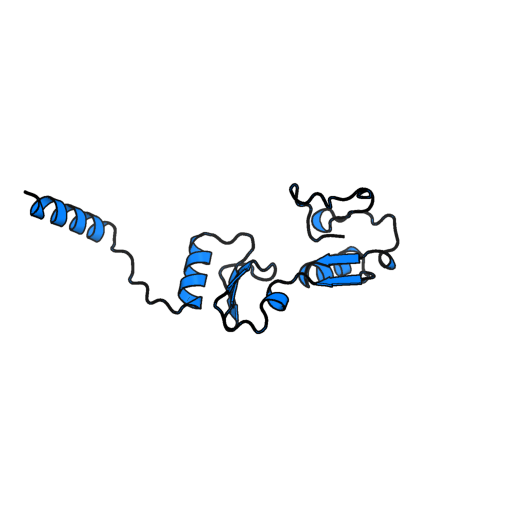6 7.720 17.442 1.00 87.44 71 SER A CA 1
ATOM 519 C C . SER A 1 71 ? 0.088 7.664 17.424 1.00 87.44 71 SER A C 1
ATOM 521 O O . SER A 1 71 ? -0.505 6.973 18.250 1.00 87.44 71 SER A O 1
ATOM 523 N N . GLN A 1 72 ? -0.551 8.381 16.497 1.00 92.31 72 GLN A N 1
ATOM 524 C CA . GLN A 1 72 ? -2.003 8.424 16.390 1.00 92.31 72 GLN A CA 1
ATOM 525 C C . GLN A 1 72 ? -2.531 7.193 15.644 1.00 92.31 72 GLN A C 1
ATOM 527 O O . GLN A 1 72 ? -1.939 6.819 14.629 1.00 92.31 72 GLN A O 1
ATOM 532 N N . PRO A 1 73 ? -3.649 6.600 16.101 1.00 94.88 73 PRO A N 1
ATOM 533 C CA . PRO A 1 73 ? -4.345 5.551 15.371 1.00 94.88 73 PRO A CA 1
ATOM 534 C C . PRO A 1 73 ? -4.633 5.966 13.925 1.00 94.88 73 PRO A C 1
ATOM 536 O O . PRO A 1 73 ? -5.226 7.018 13.684 1.00 94.88 73 PRO A O 1
ATOM 539 N N . CYS A 1 74 ? -4.212 5.150 12.962 1.00 95.31 74 CYS A N 1
ATOM 540 C CA . CYS A 1 74 ? -4.417 5.414 11.544 1.00 95.31 74 CYS A CA 1
ATOM 541 C C . CYS A 1 74 ? -4.929 4.165 10.832 1.00 95.31 74 CYS A C 1
ATOM 543 O O . CYS A 1 74 ? -4.372 3.086 10.992 1.00 95.31 74 CYS A O 1
ATOM 545 N N . LEU A 1 75 ? -5.958 4.321 10.007 1.00 95.44 75 LEU A N 1
ATOM 546 C CA . LEU A 1 75 ? -6.422 3.282 9.098 1.00 95.44 75 LEU A CA 1
ATOM 547 C C . LEU A 1 75 ? -6.050 3.682 7.672 1.00 95.44 75 LEU A C 1
ATOM 549 O O . LEU A 1 75 ? -6.329 4.803 7.241 1.00 95.44 75 LEU A O 1
ATOM 553 N N . SER A 1 76 ? -5.430 2.773 6.925 1.00 94.81 76 SER A N 1
ATOM 554 C CA . SER A 1 76 ? -5.075 3.014 5.529 1.00 94.81 76 SER A CA 1
ATOM 555 C C . SER A 1 76 ? -5.296 1.785 4.657 1.00 94.81 76 SER A C 1
ATOM 557 O O . SER A 1 76 ? -5.287 0.651 5.128 1.00 94.81 76 SER A O 1
ATOM 559 N N . ARG A 1 77 ? -5.458 2.006 3.352 1.00 92.69 77 ARG A N 1
ATOM 560 C CA . ARG A 1 77 ? -5.482 0.923 2.363 1.00 92.69 77 ARG A CA 1
ATOM 561 C C . ARG A 1 77 ? -4.063 0.589 1.927 1.00 92.69 77 ARG A C 1
ATOM 563 O O . ARG A 1 77 ? -3.240 1.485 1.746 1.00 92.69 77 ARG A O 1
ATOM 570 N N . CYS A 1 78 ? -3.768 -0.689 1.719 1.00 93.31 78 CYS A N 1
ATOM 571 C CA . CYS A 1 78 ? -2.451 -1.133 1.283 1.00 93.31 78 CYS A CA 1
ATOM 572 C C . CYS A 1 78 ? -2.550 -2.265 0.256 1.00 93.31 78 CYS A C 1
ATOM 574 O O . CYS A 1 78 ? -3.210 -3.270 0.483 1.00 93.31 78 CYS A O 1
ATOM 576 N N . CYS A 1 79 ? -1.811 -2.138 -0.853 1.00 89.12 79 CYS A N 1
ATOM 577 C CA . CYS A 1 79 ? -1.782 -3.135 -1.932 1.00 89.12 79 CYS A CA 1
ATOM 578 C C . CYS A 1 79 ? -1.152 -4.485 -1.535 1.00 89.12 79 CYS A C 1
ATOM 580 O O . CYS A 1 79 ? -1.130 -5.397 -2.349 1.00 89.12 79 CYS A O 1
ATOM 582 N N . MET A 1 80 ? -0.561 -4.582 -0.340 1.00 90.88 80 MET A N 1
ATOM 583 C CA . MET A 1 80 ? 0.067 -5.804 0.183 1.00 90.88 80 MET A CA 1
ATOM 584 C C . MET A 1 80 ? -0.850 -6.585 1.133 1.00 90.88 80 MET A C 1
ATOM 586 O O . MET A 1 80 ? -0.425 -7.608 1.666 1.00 90.88 80 MET A O 1
ATOM 590 N N . ILE A 1 81 ? -2.061 -6.083 1.386 1.00 93.88 81 ILE A N 1
ATOM 591 C CA . ILE A 1 81 ? -3.092 -6.783 2.151 1.00 93.88 81 ILE A CA 1
ATOM 592 C C . ILE 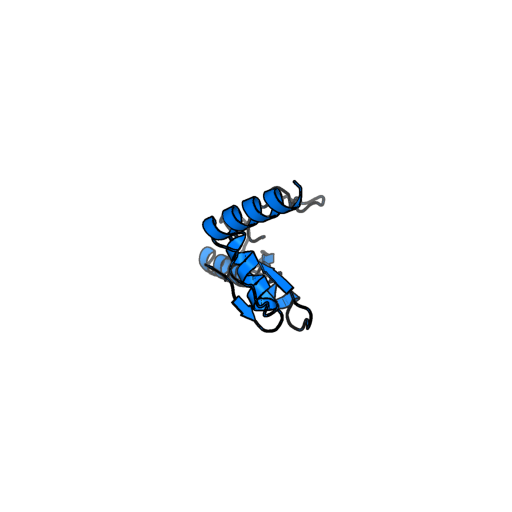A 1 81 ? -4.032 -7.434 1.143 1.00 93.88 81 ILE A C 1
ATOM 594 O O . ILE A 1 81 ? -4.561 -6.741 0.274 1.00 93.88 81 ILE A O 1
ATOM 598 N N . ASP A 1 82 ? -4.173 -8.751 1.249 1.00 89.38 82 ASP A N 1
ATOM 599 C CA . ASP A 1 82 ? -5.000 -9.564 0.353 1.00 89.38 82 ASP A CA 1
ATOM 600 C C . ASP A 1 82 ? -6.420 -9.691 0.927 1.00 89.38 82 ASP A C 1
ATOM 602 O O . ASP A 1 82 ? -7.376 -9.192 0.341 1.00 89.38 82 ASP A O 1
ATOM 606 N N . GLU A 1 83 ? -6.526 -10.208 2.155 1.00 91.12 83 GLU A N 1
ATOM 607 C CA . GLU A 1 83 ? -7.777 -10.384 2.906 1.00 91.12 83 GLU A CA 1
ATOM 608 C C . GLU A 1 83 ? -7.629 -9.857 4.344 1.00 91.12 83 GLU A C 1
ATOM 610 O O . GLU A 1 83 ? -6.524 -9.866 4.907 1.00 91.12 83 GLU A O 1
ATOM 615 N N . GLY A 1 84 ? -8.736 -9.399 4.935 1.00 93.75 84 GLY A N 1
ATOM 616 C CA . GLY A 1 84 ? -8.797 -8.887 6.302 1.00 93.75 84 GLY A CA 1
ATOM 617 C C . GLY A 1 84 ? -7.973 -7.616 6.511 1.00 93.75 84 GLY A C 1
ATOM 618 O O . GLY A 1 84 ? -7.899 -6.723 5.655 1.00 93.75 84 GLY A O 1
ATOM 619 N N . HIS A 1 85 ? -7.317 -7.538 7.669 1.00 97.31 85 HIS A N 1
ATOM 620 C CA . HIS A 1 85 ? -6.463 -6.416 8.045 1.00 97.31 85 HIS A CA 1
ATOM 621 C C . HIS A 1 85 ? -5.168 -6.845 8.729 1.00 97.31 85 HIS A C 1
ATOM 623 O O . HIS A 1 85 ? -4.975 -7.978 9.169 1.00 97.31 85 HIS A O 1
ATOM 629 N N . ARG A 1 86 ? -4.239 -5.894 8.834 1.00 96.44 86 ARG A N 1
ATOM 630 C CA . ARG A 1 86 ? -3.006 -6.042 9.609 1.00 96.44 86 ARG A CA 1
ATOM 631 C C . ARG A 1 86 ? -2.770 -4.827 10.486 1.00 96.44 86 ARG A C 1
ATOM 633 O O . ARG A 1 86 ? -2.770 -3.705 9.986 1.00 96.44 86 ARG A O 1
ATOM 640 N N . ILE A 1 87 ? -2.480 -5.067 11.762 1.00 95.19 87 ILE A N 1
ATOM 641 C CA . ILE A 1 87 ? -2.038 -4.034 12.700 1.00 95.19 87 ILE A CA 1
ATOM 642 C C . ILE A 1 87 ? -0.508 -3.981 12.730 1.00 95.19 87 ILE A C 1
ATOM 644 O O . ILE A 1 87 ? 0.158 -4.993 12.948 1.00 95.19 87 ILE A O 1
ATOM 648 N N . GLU A 1 88 ? 0.063 -2.793 12.542 1.00 92.94 88 GLU A N 1
ATOM 649 C CA . GLU A 1 88 ? 1.486 -2.522 12.752 1.00 92.94 88 GLU A CA 1
ATOM 650 C C . GLU A 1 88 ? 1.640 -1.237 13.580 1.00 92.94 88 GLU A C 1
ATOM 652 O O . GLU A 1 88 ? 1.474 -0.123 13.082 1.00 92.94 88 GLU A O 1
ATOM 657 N N . GLY A 1 89 ? 1.960 -1.386 14.869 1.00 91.88 89 GLY A N 1
ATOM 658 C CA . GLY A 1 89 ? 2.063 -0.256 15.794 1.00 91.88 89 GLY A CA 1
ATOM 659 C C . GLY A 1 89 ? 0.706 0.415 16.029 1.00 91.88 89 GLY A C 1
ATOM 660 O O . GLY A 1 89 ? -0.209 -0.207 16.556 1.00 91.88 89 GLY A O 1
ATOM 661 N N . SER A 1 90 ? 0.603 1.689 15.658 1.00 93.44 90 SER A N 1
ATOM 662 C CA . SER A 1 90 ? -0.602 2.531 15.721 1.00 93.44 90 SER A CA 1
ATOM 663 C C . SER A 1 90 ? -1.376 2.559 14.396 1.00 93.44 90 SER A C 1
ATOM 665 O O . SER A 1 90 ? -2.256 3.398 14.222 1.00 93.44 90 SER A O 1
ATOM 667 N N . ALA A 1 91 ? -1.049 1.692 13.435 1.00 95.50 91 ALA A N 1
ATOM 668 C CA . ALA A 1 91 ? -1.690 1.684 12.127 1.00 95.50 91 ALA A CA 1
ATOM 669 C C . ALA A 1 91 ? -2.370 0.347 11.828 1.00 95.50 91 ALA A C 1
ATOM 671 O O . ALA A 1 91 ? -1.795 -0.714 12.065 1.00 95.50 91 ALA A O 1
ATOM 672 N N . ALA A 1 92 ? -3.562 0.421 11.248 1.00 96.56 92 ALA A N 1
ATOM 673 C CA . ALA A 1 92 ? -4.265 -0.689 10.631 1.00 96.56 92 ALA A CA 1
ATOM 674 C C . ALA A 1 92 ? -4.215 -0.552 9.105 1.00 96.56 92 ALA A C 1
ATOM 676 O O . ALA A 1 92 ? -4.391 0.539 8.552 1.00 96.56 92 ALA A O 1
ATOM 677 N N . TYR A 1 93 ? -3.989 -1.670 8.422 1.00 96.38 93 TYR A N 1
ATOM 678 C CA . TYR A 1 93 ? -3.953 -1.741 6.967 1.00 96.38 93 TYR A CA 1
ATOM 679 C C . TYR A 1 93 ? -4.976 -2.745 6.462 1.00 96.38 93 TYR A C 1
ATOM 681 O O . TYR A 1 93 ? -4.926 -3.905 6.858 1.00 96.38 93 TYR A O 1
ATOM 689 N N . VAL A 1 94 ? -5.839 -2.304 5.554 1.00 97.44 94 VAL A N 1
ATOM 690 C CA . VAL A 1 94 ? -6.842 -3.135 4.869 1.00 97.44 94 VAL A CA 1
ATOM 691 C C . VAL A 1 94 ? -6.539 -3.222 3.372 1.00 97.44 94 VAL A C 1
ATOM 693 O O . VAL A 1 94 ? -5.768 -2.411 2.836 1.00 97.44 94 VAL A O 1
ATOM 696 N N . SER A 1 95 ? -7.134 -4.194 2.681 1.00 94.94 95 SER A N 1
ATOM 697 C CA . SER A 1 95 ? -7.019 -4.310 1.223 1.00 94.94 95 SER A CA 1
ATOM 698 C C . SER A 1 95 ? -7.753 -3.163 0.504 1.00 94.94 95 SER A C 1
ATOM 700 O O . SER A 1 95 ? -8.543 -2.415 1.087 1.00 94.94 95 SER A O 1
ATOM 702 N N . TRP A 1 96 ? -7.496 -2.990 -0.796 1.00 89.25 96 TRP A N 1
ATOM 703 C CA . TRP A 1 96 ? -8.243 -2.014 -1.605 1.00 89.25 96 TRP A CA 1
ATOM 704 C C . TRP A 1 96 ? -9.707 -2.403 -1.830 1.00 89.25 96 TRP A C 1
ATOM 706 O O . TRP A 1 96 ? -10.518 -1.515 -2.092 1.00 89.25 96 TRP A O 1
ATOM 716 N N . GLY A 1 97 ? -10.016 -3.698 -1.732 1.00 91.12 97 GLY A N 1
ATOM 717 C CA . GLY A 1 97 ? -11.352 -4.265 -1.893 1.00 91.12 97 GLY A CA 1
ATOM 718 C C . GLY A 1 97 ? -12.047 -4.599 -0.575 1.00 91.12 97 GLY A C 1
ATOM 719 O O . GLY A 1 97 ? -13.052 -5.301 -0.615 1.00 91.12 97 GLY A O 1
ATOM 720 N N . ALA A 1 98 ? -11.518 -4.131 0.560 1.00 95.94 98 ALA A N 1
ATOM 721 C CA . ALA A 1 98 ? -12.033 -4.473 1.877 1.00 95.94 98 ALA A CA 1
ATOM 722 C C . ALA A 1 98 ? -13.524 -4.134 2.019 1.00 95.94 98 ALA A C 1
ATOM 724 O O . ALA A 1 98 ? -13.985 -3.049 1.644 1.00 95.94 98 ALA A O 1
ATOM 725 N N . SER A 1 99 ? -14.264 -5.079 2.582 1.00 95.44 99 SER A N 1
ATOM 726 C CA . SER A 1 99 ? -15.653 -4.926 2.989 1.00 95.44 99 SER A CA 1
ATOM 727 C C . SER A 1 99 ? -15.783 -3.996 4.199 1.00 95.44 99 SER A C 1
ATOM 729 O O . SER A 1 99 ? -14.813 -3.685 4.892 1.00 95.44 99 SER A O 1
ATOM 731 N N . VAL A 1 100 ? -17.013 -3.556 4.483 1.00 96.06 100 VAL A N 1
ATOM 732 C CA . VAL A 1 100 ? -17.297 -2.757 5.687 1.00 96.06 100 VAL A CA 1
ATOM 733 C C . VAL A 1 100 ? -16.962 -3.540 6.960 1.00 96.06 100 VAL A C 1
ATOM 735 O O . VAL A 1 100 ? -16.408 -2.947 7.877 1.00 96.06 100 VAL A O 1
ATOM 738 N N . GLY A 1 101 ? -17.226 -4.852 6.984 1.00 95.12 101 GLY A N 1
ATOM 739 C CA . GLY A 1 101 ? -16.896 -5.718 8.120 1.00 95.12 101 GLY A CA 1
ATOM 740 C C . GLY A 1 101 ? -15.390 -5.797 8.373 1.00 95.12 101 GLY A C 1
ATOM 741 O O . GLY A 1 101 ? -14.952 -5.582 9.491 1.00 95.12 101 GLY A O 1
ATOM 742 N N . GLU A 1 102 ? -14.571 -5.969 7.331 1.00 96.31 102 GLU A N 1
ATOM 743 C CA . GLU A 1 102 ? -13.104 -5.970 7.488 1.00 96.31 102 GLU A CA 1
ATOM 744 C C . GLU A 1 102 ? -12.568 -4.610 7.964 1.00 96.31 102 GLU A C 1
ATOM 746 O O . GLU A 1 102 ? -11.593 -4.534 8.709 1.00 96.31 102 GLU A O 1
ATOM 751 N N . VAL A 1 103 ? -13.201 -3.508 7.547 1.00 97.38 103 VAL A N 1
ATOM 752 C CA . VAL A 1 103 ? -12.864 -2.168 8.050 1.00 97.38 103 VAL A CA 1
ATOM 753 C C . VAL A 1 103 ? -13.268 -2.005 9.516 1.00 97.38 103 VAL A C 1
ATOM 755 O O . VAL A 1 103 ? -12.516 -1.412 10.289 1.00 97.38 103 VAL A O 1
ATOM 758 N N . GLU A 1 104 ? -14.436 -2.513 9.901 1.00 97.12 104 GLU A N 1
ATOM 759 C CA . GLU A 1 104 ? -14.916 -2.516 11.282 1.00 97.12 104 GLU A CA 1
ATOM 760 C C . GLU A 1 104 ? -13.983 -3.325 12.188 1.00 97.12 104 GLU A C 1
ATOM 762 O O . GLU A 1 104 ? -13.479 -2.781 13.169 1.00 97.12 104 GLU A O 1
ATOM 767 N N . GLU A 1 105 ? -13.667 -4.565 11.814 1.00 96.81 105 GLU A N 1
ATOM 768 C CA . GLU A 1 105 ? -12.719 -5.429 12.523 1.00 96.81 105 GLU A CA 1
ATOM 769 C C . GLU A 1 105 ? -11.352 -4.748 12.685 1.00 96.81 105 GLU A C 1
ATOM 771 O O . GLU A 1 105 ? -10.785 -4.725 13.779 1.00 96.81 105 GLU A O 1
ATOM 776 N N . ALA A 1 106 ? -10.854 -4.089 11.633 1.00 97.56 106 ALA A N 1
ATOM 777 C CA . ALA A 1 106 ? -9.607 -3.334 11.698 1.00 97.56 106 ALA A CA 1
ATOM 778 C C . ALA A 1 106 ? -9.648 -2.190 12.721 1.00 97.56 106 ALA A C 1
ATOM 780 O O . ALA A 1 106 ? -8.646 -1.927 13.388 1.00 97.56 106 ALA A O 1
ATOM 781 N N . ILE A 1 107 ? -10.780 -1.491 12.842 1.00 97.44 107 ILE A N 1
ATOM 782 C CA . ILE A 1 107 ? -10.970 -0.407 13.815 1.00 97.44 107 ILE A CA 1
ATOM 783 C C . ILE A 1 107 ? -11.073 -0.977 15.231 1.00 97.44 107 ILE A C 1
ATOM 785 O O . ILE A 1 107 ? -10.418 -0.455 16.136 1.00 97.44 107 ILE A O 1
ATOM 789 N N . ILE A 1 108 ? -11.852 -2.044 15.418 1.00 96.69 108 ILE A N 1
ATOM 790 C CA . ILE A 1 108 ? -11.995 -2.741 16.701 1.00 96.69 108 ILE A CA 1
ATOM 791 C C . ILE A 1 108 ? -10.616 -3.147 17.223 1.00 96.69 108 ILE A C 1
ATOM 793 O O . ILE A 1 108 ? -10.241 -2.756 18.330 1.00 96.69 108 ILE A O 1
ATOM 797 N N . ASP A 1 109 ? -9.818 -3.819 16.395 1.00 96.75 109 ASP A N 1
ATOM 798 C CA . ASP A 1 109 ? -8.482 -4.278 16.769 1.00 96.75 109 ASP A CA 1
ATOM 799 C C . ASP A 1 109 ? -7.503 -3.123 17.000 1.00 96.75 109 ASP A C 1
ATOM 801 O O . ASP A 1 109 ? -6.711 -3.146 17.948 1.00 96.75 109 ASP A O 1
ATOM 805 N N . LEU A 1 110 ? -7.558 -2.083 16.160 1.00 96.69 110 LEU A N 1
ATOM 806 C CA . LEU A 1 110 ? -6.682 -0.916 16.275 1.00 96.69 110 LEU A CA 1
ATOM 807 C C . LEU A 1 110 ? -6.873 -0.185 17.608 1.00 96.69 110 LEU A C 1
ATOM 809 O O . LEU A 1 110 ? -5.897 0.254 18.225 1.00 96.69 110 LEU A O 1
ATOM 813 N N . PHE A 1 111 ? -8.122 -0.054 18.050 1.00 96.19 111 PHE A N 1
ATOM 814 C CA . PHE A 1 111 ? -8.475 0.629 19.292 1.00 96.19 111 PHE A CA 1
ATOM 815 C C . PHE A 1 111 ? -8.618 -0.314 20.491 1.00 96.19 111 PHE A C 1
ATOM 817 O O . PHE A 1 111 ? -8.754 0.178 21.611 1.00 96.19 111 PHE A O 1
ATOM 824 N N . ARG A 1 112 ? -8.519 -1.635 20.282 1.00 94.00 112 ARG A N 1
ATOM 825 C CA . ARG A 1 112 ? -8.786 -2.676 21.289 1.00 94.00 112 ARG A CA 1
ATOM 826 C C . ARG A 1 112 ? -10.153 -2.482 21.944 1.00 94.00 112 ARG A C 1
ATOM 828 O O . ARG A 1 112 ? -10.255 -2.415 23.166 1.00 94.00 112 ARG A O 1
ATOM 835 N N . LEU A 1 113 ? -11.175 -2.291 21.116 1.00 91.69 113 LEU A N 1
ATOM 836 C CA . LEU A 1 113 ? -12.538 -2.116 21.599 1.00 91.69 113 LEU A CA 1
ATOM 837 C C . LEU A 1 113 ? -13.098 -3.467 22.033 1.00 91.69 113 LEU A C 1
ATOM 839 O O . LEU A 1 113 ? -13.050 -4.431 21.274 1.00 91.69 113 LEU A O 1
ATOM 843 N N . ASP A 1 114 ? -13.673 -3.513 23.228 1.00 87.69 114 ASP A N 1
ATOM 844 C CA . ASP A 1 114 ? -14.498 -4.636 23.652 1.00 87.69 114 ASP A CA 1
ATOM 845 C C . ASP A 1 114 ? -15.898 -4.422 23.070 1.00 87.69 114 ASP A C 1
ATOM 847 O O . ASP A 1 114 ? -16.670 -3.592 23.557 1.00 87.69 114 ASP A O 1
ATOM 851 N N . VAL A 1 115 ? -16.198 -5.113 21.971 1.00 79.31 115 VAL A N 1
ATOM 852 C CA . VAL A 1 115 ? -17.522 -5.071 21.344 1.00 79.31 115 VAL A CA 1
ATOM 853 C C . VAL A 1 115 ? -18.315 -6.268 21.848 1.00 79.31 115 VAL A C 1
ATOM 855 O O . VAL A 1 115 ? -17.953 -7.414 21.586 1.00 79.31 115 VAL A O 1
ATOM 858 N N . GLU A 1 116 ? -19.376 -6.008 22.613 1.00 76.31 116 GLU A N 1
ATOM 859 C CA . GLU A 1 116 ? -20.343 -7.049 22.969 1.00 76.31 116 GLU A CA 1
ATOM 860 C C . GLU A 1 116 ? -21.067 -7.512 21.700 1.00 76.31 116 GLU A C 1
ATOM 862 O O . GLU A 1 116 ? -21.402 -6.689 20.842 1.00 76.31 116 GLU A O 1
ATOM 867 N N . GLU A 1 117 ? -21.298 -8.823 21.568 1.00 67.19 117 GLU A N 1
ATOM 868 C CA . GLU A 1 117 ? -22.075 -9.356 20.449 1.00 67.19 117 GLU A CA 1
ATOM 869 C C . GLU A 1 117 ? -23.417 -8.626 20.371 1.00 67.19 117 GLU A C 1
ATOM 871 O O . GLU A 1 117 ? -24.114 -8.449 21.376 1.00 67.19 117 GLU A O 1
ATOM 876 N N . ALA A 1 118 ? -23.773 -8.182 19.163 1.00 66.44 118 ALA A N 1
ATOM 877 C CA . ALA A 1 118 ? -25.098 -7.638 18.931 1.00 66.44 118 ALA A CA 1
ATOM 878 C C . ALA A 1 118 ? -26.134 -8.673 19.402 1.00 66.44 118 ALA A C 1
ATOM 880 O O . ALA A 1 118 ? -25.956 -9.862 19.117 1.00 66.44 118 ALA A O 1
ATOM 881 N N . PRO A 1 119 ? -27.204 -8.245 20.102 1.00 66.00 119 PRO A N 1
ATOM 882 C CA . PRO A 1 119 ? -28.225 -9.173 20.549 1.00 66.00 119 PRO A CA 1
ATOM 883 C C . PRO A 1 119 ? -28.714 -9.975 19.349 1.00 66.00 119 PRO A C 1
ATOM 885 O O . PRO A 1 119 ? -28.921 -9.419 18.263 1.00 66.00 119 PRO A O 1
ATOM 888 N N . SER A 1 120 ? -28.907 -11.274 19.547 1.00 71.88 120 SER A N 1
ATOM 889 C CA . SER A 1 120 ? -29.546 -12.120 18.547 1.00 71.88 120 SER A CA 1
ATOM 890 C C . SER A 1 120 ? -30.876 -11.502 18.106 1.00 71.88 120 SER A C 1
ATOM 892 O O . SER A 1 120 ? -31.501 -10.744 18.849 1.00 71.88 120 SER A O 1
ATOM 894 N N . LEU A 1 121 ? -31.339 -11.821 16.894 1.00 72.00 121 LEU A N 1
ATOM 895 C CA . LEU A 1 121 ? -32.632 -11.318 16.407 1.00 72.00 121 LEU A CA 1
ATOM 896 C C . LEU A 1 121 ? -33.767 -11.618 17.402 1.00 72.00 121 LEU A C 1
ATOM 898 O O . LEU A 1 121 ? -34.602 -10.752 17.648 1.00 72.00 121 LEU A O 1
ATOM 902 N N . ASP A 1 122 ? -33.719 -12.781 18.056 1.00 79.88 122 ASP A N 1
ATOM 903 C CA . ASP A 1 122 ? -34.657 -13.168 19.113 1.00 79.88 122 ASP A CA 1
ATOM 904 C C . ASP A 1 122 ? -34.579 -12.235 20.340 1.00 79.88 122 ASP A C 1
ATOM 906 O O . ASP A 1 122 ? -35.603 -11.850 20.911 1.00 79.88 122 ASP A O 1
ATOM 910 N N . GLU A 1 123 ? -33.374 -11.827 20.749 1.00 76.81 123 GLU A N 1
ATOM 911 C CA . GLU A 1 123 ? -33.164 -10.863 21.837 1.00 76.81 123 GLU A CA 1
ATOM 912 C C . GLU A 1 123 ? -33.571 -9.442 21.441 1.00 76.81 123 GLU A C 1
ATOM 914 O O . GLU A 1 123 ? -34.101 -8.697 22.270 1.00 76.81 123 GLU A O 1
ATOM 919 N N . PHE A 1 124 ? -33.374 -9.073 20.176 1.00 75.88 124 PHE A N 1
ATOM 920 C CA . PHE A 1 124 ? -33.779 -7.783 19.628 1.00 75.88 124 PHE A CA 1
ATOM 921 C C . PHE A 1 124 ? -35.310 -7.656 19.586 1.00 75.88 124 PHE A C 1
ATOM 923 O O . PHE A 1 124 ? -35.865 -6.654 20.050 1.00 75.88 124 PHE A O 1
ATOM 930 N N . ASP A 1 125 ? -36.001 -8.705 19.132 1.00 78.00 125 ASP A N 1
ATOM 931 C CA . ASP A 1 125 ? -37.465 -8.803 19.133 1.00 78.00 125 ASP A CA 1
ATOM 932 C C . ASP A 1 125 ? -38.029 -8.820 20.562 1.00 78.00 125 ASP A C 1
ATOM 934 O O . ASP A 1 125 ? -39.034 -8.161 20.866 1.00 78.00 125 ASP A O 1
ATOM 938 N N . ALA A 1 126 ? -37.358 -9.516 21.486 1.00 74.00 126 ALA A N 1
ATOM 939 C CA . ALA A 1 126 ? -37.706 -9.492 22.903 1.00 74.00 126 ALA A CA 1
ATOM 940 C C . ALA A 1 126 ? -37.536 -8.090 23.518 1.00 74.00 126 ALA A C 1
ATOM 942 O O . ALA A 1 126 ? -38.369 -7.672 24.329 1.00 74.00 126 ALA A O 1
ATOM 943 N N . LEU A 1 127 ? -36.507 -7.333 23.123 1.00 70.31 127 LEU A N 1
ATOM 944 C CA . LEU A 1 127 ? -36.324 -5.941 23.541 1.00 70.31 127 LEU A CA 1
ATOM 945 C C . LEU A 1 127 ? -37.440 -5.040 22.998 1.00 70.31 127 LEU A C 1
ATOM 947 O O . LEU A 1 127 ? -38.026 -4.271 23.763 1.00 70.31 127 LEU A O 1
ATOM 951 N N . GLY A 1 128 ? -37.781 -5.171 21.713 1.00 70.88 128 GLY A N 1
ATOM 952 C CA . GLY A 1 128 ? -38.856 -4.408 21.072 1.00 70.88 128 GLY A CA 1
ATOM 953 C C . GLY A 1 128 ? -40.207 -4.601 21.767 1.00 70.88 128 GLY A C 1
ATOM 954 O O . GLY A 1 128 ? -40.901 -3.630 22.079 1.00 70.88 128 GLY A O 1
ATOM 955 N N . ASN A 1 129 ? -40.534 -5.845 22.126 1.00 66.06 129 ASN A N 1
ATOM 956 C CA . ASN A 1 129 ? -41.750 -6.171 22.874 1.00 66.06 129 ASN A CA 1
ATOM 957 C C . ASN A 1 129 ? -41.745 -5.626 24.312 1.00 66.06 129 ASN A C 1
ATOM 959 O O . ASN A 1 129 ? -42.798 -5.277 24.848 1.00 66.06 129 ASN A O 1
ATOM 963 N N . ARG A 1 130 ? -40.581 -5.522 24.964 1.00 61.81 130 ARG A N 1
ATOM 964 C CA . ARG A 1 130 ? -40.477 -4.926 26.309 1.00 61.81 130 ARG A CA 1
ATOM 965 C C . ARG A 1 130 ? -40.677 -3.414 26.282 1.00 61.81 130 ARG A C 1
ATOM 967 O O . ARG A 1 130 ? -41.341 -2.890 27.170 1.00 61.81 130 ARG A O 1
ATOM 974 N N . VAL A 1 131 ? -40.161 -2.722 25.267 1.00 62.31 131 VAL A N 1
ATOM 975 C CA . VAL A 1 131 ? -40.349 -1.269 25.108 1.00 62.31 131 VAL A CA 1
ATOM 976 C C . VAL A 1 131 ? -41.809 -0.932 24.786 1.00 62.31 131 VAL A C 1
ATOM 978 O O . VAL A 1 131 ? -42.342 0.029 25.336 1.00 62.31 131 VAL A O 1
ATOM 981 N N . ALA A 1 132 ? -42.483 -1.752 23.973 1.00 63.38 132 ALA A N 1
ATOM 982 C CA . ALA A 1 132 ? -43.902 -1.578 23.652 1.00 63.38 132 ALA A CA 1
ATOM 983 C C . ALA A 1 132 ? -44.839 -1.741 24.867 1.00 63.38 132 ALA A C 1
ATOM 985 O O . ALA A 1 132 ? -45.873 -1.087 24.928 1.00 63.38 132 ALA A O 1
ATOM 986 N N . ASN A 1 133 ? -44.470 -2.576 25.846 1.00 59.53 133 ASN A N 1
ATOM 987 C CA . ASN A 1 133 ? -45.257 -2.804 27.067 1.00 59.53 133 ASN A CA 1
ATOM 988 C C . ASN A 1 133 ? -44.963 -1.800 28.199 1.00 59.53 133 ASN A C 1
ATOM 990 O O . ASN A 1 133 ? -45.644 -1.810 29.219 1.00 59.53 133 ASN A O 1
ATOM 994 N N . LEU A 1 134 ? -43.932 -0.960 28.060 1.00 56.50 134 LEU A N 1
ATOM 995 C CA . LEU A 1 134 ? -43.586 0.085 29.036 1.00 56.50 134 LEU A CA 1
ATOM 996 C C . LEU A 1 134 ? -44.216 1.446 28.698 1.00 56.50 134 LEU A C 1
ATOM 998 O O . LEU A 1 134 ? -44.161 2.364 29.514 1.00 56.50 134 LEU A O 1
ATOM 1002 N N . THR A 1 135 ? -44.791 1.589 27.502 1.00 57.06 135 THR A N 1
ATOM 1003 C CA . THR A 1 135 ? -45.430 2.820 27.006 1.00 57.06 135 THR A CA 1
ATOM 1004 C C . THR A 1 135 ? -46.963 2.744 26.966 1.00 57.06 135 THR A C 1
ATOM 1006 O O . THR A 1 135 ? -47.604 3.688 26.501 1.00 57.06 135 THR A O 1
ATOM 1009 N N . SER A 1 136 ? -47.540 1.655 27.484 1.00 51.22 136 SER A N 1
ATOM 1010 C CA . SER A 1 136 ? -48.980 1.390 27.648 1.00 51.22 136 SER A CA 1
ATOM 1011 C C . SER A 1 136 ? -49.390 1.410 29.115 1.00 51.22 136 SER A C 1
ATOM 1013 O O . SER A 1 136 ? -50.435 2.020 29.426 1.00 51.22 136 SER A O 1
#